Protein AF-A0A371FLD1-F1 (afdb_monomer)

Structure (mmCIF, N/CA/C/O backbone):
data_AF-A0A371FLD1-F1
#
_entry.id   AF-A0A371FLD1-F1
#
loop_
_atom_site.group_PDB
_atom_site.id
_atom_site.type_symbol
_atom_site.label_atom_id
_atom_site.label_alt_id
_atom_site.label_comp_id
_atom_site.label_asym_id
_atom_site.label_entity_id
_atom_site.label_seq_id
_atom_site.pdbx_PDB_ins_code
_atom_site.Cartn_x
_atom_site.Cartn_y
_atom_site.Cartn_z
_atom_site.occupancy
_atom_site.B_iso_or_equiv
_atom_site.auth_seq_id
_atom_site.auth_comp_id
_atom_site.auth_asym_id
_atom_site.auth_atom_id
_atom_site.pdbx_PDB_model_num
ATOM 1 N N . MET A 1 1 ? -33.346 -9.062 79.183 1.00 50.16 1 MET A N 1
ATOM 2 C CA . MET A 1 1 ? -32.508 -7.902 78.808 1.00 50.16 1 MET A CA 1
ATOM 3 C C . MET A 1 1 ? -31.041 -8.297 78.893 1.00 50.16 1 MET A C 1
ATOM 5 O O . MET A 1 1 ? -30.573 -8.568 79.988 1.00 50.16 1 MET A O 1
ATOM 9 N N . HIS A 1 2 ? -30.339 -8.362 77.761 1.00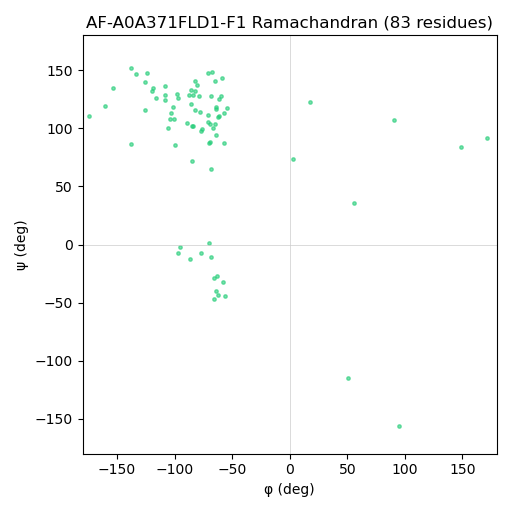 47.00 2 HIS A N 1
ATOM 10 C CA . HIS A 1 2 ? -28.883 -8.215 77.707 1.00 47.00 2 HIS A CA 1
ATOM 11 C C . HIS A 1 2 ? -28.485 -7.682 76.328 1.00 47.00 2 HIS A C 1
ATOM 13 O O . HIS A 1 2 ? -29.031 -8.060 75.295 1.00 47.00 2 HIS A O 1
ATOM 19 N N . LYS A 1 3 ? -27.600 -6.696 76.383 1.00 47.81 3 LYS A N 1
ATOM 20 C CA . LYS A 1 3 ? -27.340 -5.631 75.419 1.00 47.81 3 LYS A CA 1
ATOM 21 C C . LYS A 1 3 ? -26.092 -5.998 74.622 1.00 47.81 3 LYS A C 1
ATOM 23 O O . LYS A 1 3 ? -25.023 -6.093 75.214 1.00 47.81 3 LYS A O 1
ATOM 28 N N . ARG A 1 4 ? -26.191 -6.175 73.301 1.00 50.84 4 ARG A N 1
ATOM 29 C CA . ARG A 1 4 ? -25.007 -6.265 72.431 1.00 50.84 4 ARG A CA 1
ATOM 30 C C . ARG A 1 4 ? -24.806 -4.911 71.752 1.00 50.84 4 ARG A C 1
ATOM 32 O O . ARG A 1 4 ? -25.635 -4.467 70.964 1.00 50.84 4 ARG A O 1
ATOM 39 N N . GLY A 1 5 ? -23.764 -4.209 72.192 1.00 49.34 5 GLY A N 1
ATOM 40 C CA . GLY A 1 5 ? -23.461 -2.832 71.812 1.00 49.34 5 GLY A CA 1
ATOM 41 C C . GLY A 1 5 ? -22.986 -2.692 70.367 1.00 49.34 5 GLY A C 1
ATOM 42 O O . GLY A 1 5 ? -22.305 -3.562 69.832 1.00 49.34 5 GLY A O 1
ATOM 43 N N . LYS A 1 6 ? -23.328 -1.554 69.755 1.00 55.81 6 LYS A N 1
ATOM 44 C CA . LYS A 1 6 ? -22.736 -1.076 68.501 1.00 55.81 6 LYS A CA 1
ATOM 45 C C . LYS A 1 6 ? -21.250 -0.775 68.720 1.00 55.81 6 LYS A C 1
ATOM 47 O O . LYS A 1 6 ? -20.924 0.140 69.474 1.00 55.81 6 LYS A O 1
ATOM 52 N N . MET A 1 7 ? -20.364 -1.469 68.011 1.00 50.81 7 MET A N 1
ATOM 53 C CA . MET A 1 7 ? -18.985 -1.015 67.821 1.00 50.81 7 MET A CA 1
ATOM 54 C C . MET A 1 7 ? -18.971 0.090 66.758 1.00 50.81 7 MET A C 1
ATOM 56 O O . MET A 1 7 ? -19.294 -0.144 65.596 1.00 50.81 7 MET A O 1
ATOM 60 N N . LYS A 1 8 ? -18.625 1.315 67.171 1.00 52.84 8 LYS A N 1
ATOM 61 C CA . LYS A 1 8 ? -18.244 2.406 66.266 1.00 52.84 8 LYS A CA 1
ATOM 62 C C . LYS A 1 8 ? -16.812 2.148 65.794 1.00 52.84 8 LYS A C 1
ATOM 64 O O . LYS A 1 8 ? -15.869 2.493 66.497 1.00 52.84 8 LYS A O 1
ATOM 69 N N . GLY A 1 9 ? -16.654 1.560 64.614 1.00 43.75 9 GLY A N 1
ATOM 70 C CA . GLY A 1 9 ? -15.381 1.568 63.900 1.00 43.75 9 GLY A CA 1
ATOM 71 C C . GLY A 1 9 ? -15.249 2.865 63.106 1.00 43.75 9 GLY A C 1
ATOM 72 O O . GLY A 1 9 ? -15.880 3.011 62.065 1.00 43.75 9 GLY A O 1
ATOM 73 N N . LYS A 1 10 ? -14.462 3.821 63.610 1.00 49.84 10 LYS A N 1
ATOM 74 C CA . LYS A 1 10 ? -13.825 4.840 62.767 1.00 49.84 10 LYS A CA 1
ATOM 75 C C . LYS A 1 10 ? -12.518 4.234 62.266 1.00 49.84 10 LYS A C 1
ATOM 77 O O . LYS A 1 10 ? -11.672 3.884 63.080 1.00 49.84 10 LYS A O 1
ATOM 82 N N . GLY A 1 11 ? -12.367 4.132 60.955 1.00 38.91 11 GLY A N 1
ATOM 83 C CA . GLY A 1 11 ? -11.127 3.709 60.317 1.00 38.91 11 GLY A CA 1
ATOM 84 C C . GLY A 1 11 ? -11.377 3.503 58.836 1.00 38.91 11 GLY A C 1
ATOM 85 O O . GLY A 1 11 ? -11.824 2.435 58.433 1.00 38.91 11 GLY A O 1
ATOM 86 N N . GLY A 1 12 ? -11.158 4.550 58.041 1.00 45.53 12 GLY A N 1
ATOM 87 C CA . GLY A 1 12 ? -10.988 4.376 56.605 1.00 45.53 12 GLY A CA 1
ATOM 88 C C . GLY A 1 12 ? -9.767 3.490 56.391 1.00 45.53 12 GLY A C 1
ATOM 89 O O . GLY A 1 12 ? -8.704 3.772 56.936 1.00 45.53 12 GLY A O 1
ATOM 90 N N . VAL A 1 13 ? -9.939 2.394 55.663 1.00 53.28 13 VAL A N 1
ATOM 91 C CA . VAL A 1 13 ? -8.814 1.604 55.173 1.00 53.28 13 VAL A CA 1
ATOM 92 C C . VAL A 1 13 ? -8.449 2.197 53.818 1.00 53.28 13 VAL A C 1
ATOM 94 O O . VAL A 1 13 ? -9.170 2.004 52.841 1.00 53.28 13 VAL A O 1
ATOM 97 N N . GLU A 1 14 ? -7.356 2.956 53.765 1.00 54.94 14 GLU A N 1
ATOM 98 C CA . GLU A 1 14 ? -6.685 3.271 52.505 1.00 54.94 14 GLU A CA 1
ATOM 99 C C . GLU A 1 14 ? -6.035 1.989 51.981 1.00 54.94 14 GLU A C 1
ATOM 101 O O . GLU A 1 14 ? -4.999 1.548 52.474 1.00 54.94 14 GLU A O 1
ATOM 106 N N . LEU A 1 15 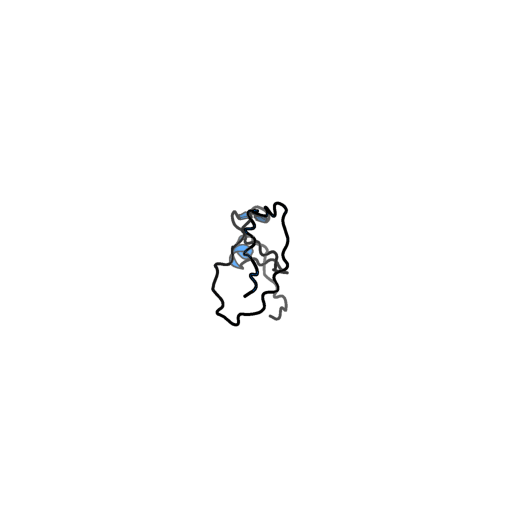? -6.643 1.376 50.968 1.00 49.09 15 LEU A N 1
ATOM 107 C CA . LEU A 1 15 ? -5.982 0.352 50.162 1.00 49.09 15 LEU A CA 1
ATOM 108 C C . LEU A 1 15 ? -5.184 1.055 49.061 1.00 49.09 15 LEU A C 1
ATOM 110 O O . LEU A 1 15 ? -5.567 1.062 47.893 1.00 49.09 15 LEU A O 1
ATOM 114 N N . ASN A 1 16 ? -4.090 1.702 49.463 1.00 50.88 16 ASN A N 1
ATOM 115 C CA . ASN A 1 16 ? -3.134 2.292 48.540 1.00 50.88 16 ASN A CA 1
ATOM 116 C C . ASN A 1 16 ? -2.136 1.206 48.116 1.00 50.88 16 ASN A C 1
ATOM 118 O O . ASN A 1 16 ? -1.255 0.816 48.879 1.00 50.88 16 ASN A O 1
ATOM 122 N N . GLY A 1 17 ? -2.324 0.673 46.912 1.00 44.19 17 GLY A N 1
ATOM 123 C CA . GLY A 1 17 ? -1.481 -0.380 46.354 1.00 44.19 17 GLY A CA 1
ATOM 124 C C . GLY A 1 17 ? -2.287 -1.269 45.429 1.00 44.19 17 GLY A C 1
ATOM 125 O O . GLY A 1 17 ? -2.810 -2.276 45.876 1.00 44.19 17 GLY A O 1
ATOM 126 N N . ILE A 1 18 ? -2.425 -0.831 44.173 1.00 57.84 18 ILE A N 1
ATOM 127 C CA . ILE A 1 18 ? -2.885 -1.550 42.970 1.00 57.84 18 ILE A CA 1
ATOM 128 C C . ILE A 1 18 ? -3.324 -3.002 43.252 1.00 57.84 18 ILE A C 1
ATOM 130 O O . ILE A 1 18 ? -2.640 -3.970 42.921 1.00 57.84 18 ILE A O 1
ATOM 134 N N . VAL A 1 19 ? -4.490 -3.154 43.882 1.00 41.84 19 VAL A N 1
ATOM 135 C CA . VAL A 1 19 ? -5.125 -4.452 44.082 1.00 41.84 19 VAL A CA 1
ATOM 136 C C . VAL A 1 19 ? -5.715 -4.822 42.729 1.00 41.84 19 VAL A C 1
ATOM 138 O O . VAL A 1 19 ? -6.778 -4.328 42.352 1.00 41.84 19 VAL A O 1
ATOM 141 N N . SER A 1 20 ? -5.018 -5.667 41.970 1.00 55.88 20 SER A N 1
ATOM 142 C CA . SER A 1 20 ? -5.602 -6.291 40.782 1.00 55.88 20 SER A CA 1
ATOM 143 C C . SER A 1 20 ? -6.650 -7.297 41.249 1.00 55.88 20 SER A C 1
ATOM 145 O O . SER A 1 20 ? -6.364 -8.467 41.488 1.00 55.88 20 SER A O 1
ATOM 147 N N . THR A 1 21 ? -7.873 -6.811 41.448 1.00 44.28 21 THR A N 1
ATOM 148 C CA . THR A 1 21 ? -9.038 -7.668 41.632 1.00 44.28 21 THR A CA 1
ATOM 149 C C . THR A 1 21 ? -9.358 -8.312 40.284 1.00 44.28 21 THR A C 1
ATOM 151 O O . THR A 1 21 ? -9.744 -7.647 39.324 1.00 44.28 21 THR A O 1
ATOM 154 N N . LEU A 1 22 ? -9.151 -9.627 40.188 1.00 55.62 22 LEU A N 1
ATOM 155 C CA . LEU A 1 22 ? -9.672 -10.435 39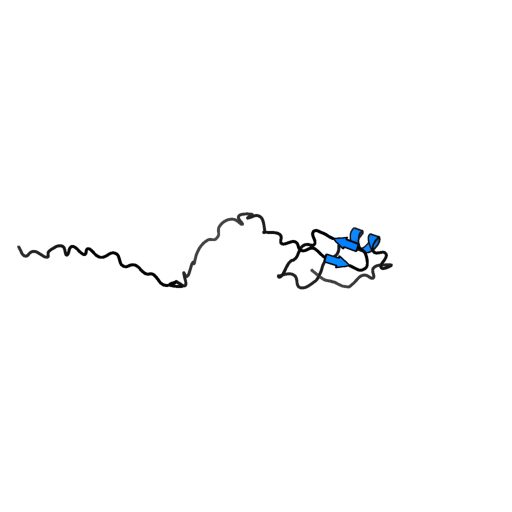.090 1.00 55.62 22 LEU A CA 1
ATOM 156 C C . LEU A 1 22 ? -11.194 -10.508 39.255 1.00 55.62 22 LEU A C 1
ATOM 158 O O . LEU A 1 22 ? -11.726 -11.403 39.913 1.00 55.62 22 LEU A O 1
ATOM 162 N N . THR A 1 23 ? -11.901 -9.536 38.691 1.00 51.88 23 THR A N 1
ATOM 163 C CA . THR A 1 23 ? -13.361 -9.568 38.621 1.00 51.88 23 THR A CA 1
ATOM 164 C C . THR A 1 23 ? -13.764 -10.637 37.611 1.00 51.88 23 THR A C 1
ATOM 166 O O . THR A 1 23 ? -13.637 -10.440 36.406 1.00 51.88 23 THR A O 1
ATOM 169 N N . LYS A 1 24 ? -14.260 -11.783 38.094 1.00 50.81 24 LYS A N 1
ATOM 170 C CA . LYS A 1 24 ? -15.097 -12.668 37.276 1.00 50.81 24 LYS A CA 1
ATOM 171 C C . LYS A 1 24 ? -16.382 -11.907 36.957 1.00 50.81 24 LYS A C 1
ATOM 173 O O . LYS A 1 24 ? -17.239 -11.777 37.825 1.00 50.81 24 LYS A O 1
ATOM 178 N N . ASN A 1 25 ? -16.507 -11.393 35.739 1.00 57.09 25 ASN A N 1
ATOM 179 C CA . ASN A 1 25 ? -17.774 -10.903 35.215 1.00 57.09 25 ASN A CA 1
ATOM 180 C C . ASN A 1 25 ? -18.385 -11.970 34.301 1.00 57.09 25 ASN A C 1
ATOM 182 O O . ASN A 1 25 ? -18.229 -11.956 33.085 1.00 57.09 25 ASN A O 1
ATOM 186 N N . GLU A 1 26 ? -19.115 -12.908 34.898 1.00 59.81 26 GLU A N 1
ATOM 187 C CA . GLU A 1 26 ? -20.201 -13.512 34.134 1.00 59.81 26 GLU A CA 1
ATOM 188 C C . GLU A 1 26 ? -21.293 -12.463 33.884 1.00 59.81 26 GLU A C 1
ATOM 190 O O . GLU A 1 26 ? -21.550 -11.606 34.729 1.00 59.81 26 GLU A O 1
ATOM 195 N N . VAL A 1 27 ? -21.964 -12.626 32.738 1.00 46.72 27 VAL A N 1
ATOM 196 C CA . VAL A 1 27 ? -23.186 -11.949 32.268 1.00 46.72 27 VAL A CA 1
ATOM 197 C C . VAL A 1 27 ? -22.977 -10.668 31.449 1.00 46.72 27 VAL A C 1
ATOM 199 O O . VAL A 1 27 ? -22.715 -9.593 31.973 1.00 46.72 27 VAL A O 1
ATOM 202 N N . ALA A 1 28 ? -23.233 -10.774 30.140 1.00 41.97 28 ALA A N 1
ATOM 203 C CA . ALA A 1 28 ? -24.444 -10.207 29.533 1.00 41.97 28 ALA A CA 1
ATOM 204 C C . ALA A 1 28 ? -24.531 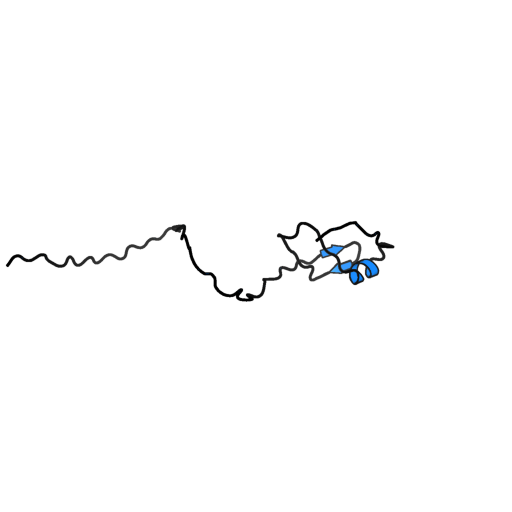-10.605 28.049 1.00 41.97 28 ALA A C 1
ATOM 206 O O . ALA A 1 28 ? -23.782 -10.112 27.209 1.00 41.97 28 ALA A O 1
ATOM 207 N N . ALA A 1 29 ? -25.498 -11.462 27.714 1.00 52.28 29 ALA A N 1
ATOM 208 C CA . ALA A 1 29 ? -26.076 -11.473 26.378 1.00 52.28 29 ALA A CA 1
ATOM 209 C C . ALA A 1 29 ? -26.783 -10.121 26.184 1.00 52.28 29 ALA A C 1
ATOM 211 O O . ALA A 1 29 ? -27.900 -9.919 26.651 1.00 52.28 29 ALA A O 1
ATOM 212 N N . GLY A 1 30 ? -26.090 -9.154 25.590 1.00 40.31 30 GLY A N 1
ATOM 213 C CA . GLY A 1 30 ? -26.597 -7.798 25.430 1.00 40.31 30 GLY A CA 1
ATOM 214 C C . GLY A 1 30 ? -25.837 -7.076 24.333 1.00 40.31 30 GLY A C 1
ATOM 215 O O . GLY A 1 30 ? -24.623 -6.963 24.423 1.00 40.31 30 GLY A O 1
ATOM 216 N N . SER A 1 31 ? -26.584 -6.665 23.301 1.00 51.16 31 SER A N 1
ATOM 217 C CA . SER A 1 31 ? -26.253 -5.780 22.173 1.00 51.16 31 SER A CA 1
ATOM 218 C C . SER A 1 31 ? -24.766 -5.552 21.897 1.00 51.16 31 SER A C 1
ATOM 220 O O . SER A 1 31 ? -24.065 -4.959 22.715 1.00 51.16 31 SER A O 1
ATOM 222 N N . HIS A 1 32 ? -24.325 -5.877 20.679 1.00 58.25 32 HIS A N 1
ATOM 223 C CA . HIS A 1 32 ? -23.101 -5.323 20.105 1.00 58.25 32 HIS A CA 1
ATOM 224 C C . HIS A 1 32 ? -23.231 -3.794 20.106 1.00 58.25 32 HIS A C 1
ATOM 226 O O . HIS A 1 32 ? -23.723 -3.197 19.151 1.00 58.25 32 HIS A O 1
ATOM 232 N N . GLN A 1 33 ? -22.848 -3.156 21.209 1.00 54.44 33 GLN A N 1
ATOM 233 C CA . GLN A 1 33 ? -22.675 -1.722 21.264 1.00 54.44 33 GLN A CA 1
ATOM 234 C C . GLN A 1 33 ? -21.572 -1.452 20.250 1.00 54.44 33 GLN A C 1
ATOM 236 O O . GLN A 1 33 ? -20.436 -1.902 20.425 1.00 54.44 33 GLN A O 1
ATOM 241 N N . ASN A 1 34 ? -21.945 -0.806 19.147 1.00 59.50 34 ASN A N 1
ATOM 242 C CA . ASN A 1 34 ? -21.060 -0.375 18.077 1.00 59.50 34 ASN A CA 1
ATOM 243 C C . ASN A 1 34 ? -20.161 0.749 18.614 1.00 59.50 34 ASN A C 1
ATOM 245 O O . ASN A 1 34 ? -20.284 1.912 18.239 1.00 59.50 34 ASN A O 1
ATOM 249 N N . LEU A 1 35 ? -19.307 0.411 19.580 1.00 56.94 35 LEU A N 1
ATOM 250 C CA . LEU A 1 35 ? -18.231 1.263 20.042 1.00 56.94 35 LEU A CA 1
ATOM 251 C C . LEU A 1 35 ? -17.347 1.524 18.821 1.00 56.94 35 LEU A C 1
ATOM 253 O O . LEU A 1 35 ? -16.949 0.556 18.162 1.00 56.94 35 LEU A O 1
ATOM 257 N N . PRO A 1 36 ? -17.042 2.791 18.491 1.00 61.62 36 PRO A N 1
ATOM 258 C CA . PRO A 1 36 ? -16.162 3.087 17.377 1.00 61.62 36 PRO A CA 1
ATOM 259 C C . PRO A 1 36 ? -14.841 2.368 17.635 1.00 61.62 36 PRO A C 1
ATOM 261 O O . PRO A 1 36 ? -14.136 2.656 18.607 1.00 61.62 36 PRO A O 1
ATOM 264 N N . LYS A 1 37 ? -14.538 1.372 16.795 1.00 69.44 37 LYS A N 1
ATOM 265 C CA . LYS A 1 37 ? -13.246 0.692 16.815 1.00 69.44 37 LYS A CA 1
ATOM 266 C C . LYS A 1 37 ? -12.199 1.792 16.680 1.00 69.44 37 LYS A C 1
ATOM 268 O O . LYS A 1 37 ? -12.211 2.527 15.697 1.00 69.44 37 LYS A O 1
ATOM 273 N N . LYS A 1 38 ? -11.343 1.957 17.690 1.00 76.44 38 LYS A N 1
ATOM 274 C CA . LYS A 1 38 ? -10.236 2.914 17.616 1.00 76.44 38 LYS A CA 1
ATOM 275 C C . LYS A 1 38 ? -9.325 2.462 16.478 1.00 76.44 38 LYS A C 1
ATOM 277 O O . LYS A 1 38 ? -8.702 1.410 16.576 1.00 76.44 38 LYS A O 1
ATOM 282 N N . ILE A 1 39 ? -9.317 3.227 15.390 1.00 86.38 39 ILE A N 1
ATOM 283 C CA . ILE A 1 39 ? -8.446 2.994 14.241 1.00 86.38 39 ILE A CA 1
ATOM 284 C C . ILE A 1 39 ? -7.095 3.614 14.577 1.00 86.38 39 ILE A C 1
ATOM 286 O O . ILE A 1 39 ? -6.993 4.827 14.758 1.00 86.38 39 ILE A O 1
ATOM 290 N N . PHE A 1 40 ? -6.064 2.782 14.674 1.00 92.12 40 PHE A N 1
ATOM 291 C CA . PHE A 1 40 ? -4.690 3.257 14.761 1.00 92.12 40 PHE A CA 1
ATOM 292 C C . PHE A 1 40 ? -4.166 3.475 13.348 1.00 92.12 40 PHE A C 1
ATOM 2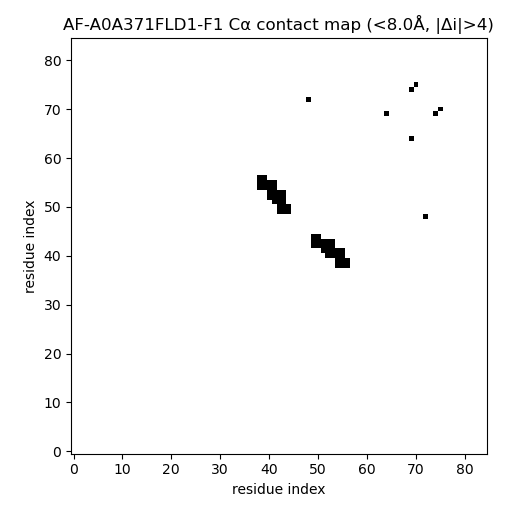94 O O . PHE A 1 40 ? -4.354 2.631 12.475 1.00 92.12 40 PHE A O 1
ATOM 301 N N . SER A 1 41 ? -3.541 4.625 13.115 1.00 95.25 41 SER A N 1
ATOM 302 C CA . SER A 1 41 ? -2.866 4.920 11.855 1.00 95.25 41 SER A CA 1
ATOM 303 C C . SER A 1 41 ? -1.428 5.318 12.129 1.00 95.25 41 SER A C 1
ATOM 305 O O . SER A 1 41 ? -1.163 6.052 13.082 1.00 95.25 41 SER A O 1
ATOM 307 N N . ILE A 1 42 ? -0.519 4.840 11.290 1.00 95.25 42 ILE A N 1
ATOM 308 C CA . ILE A 1 42 ? 0.895 5.205 11.307 1.00 95.25 42 ILE A CA 1
ATOM 309 C C . ILE A 1 42 ? 1.287 5.734 9.926 1.00 95.25 42 ILE A C 1
ATOM 311 O O . ILE A 1 42 ? 0.715 5.288 8.928 1.00 95.25 42 ILE A O 1
ATOM 315 N N . PRO A 1 43 ? 2.230 6.682 9.831 1.00 96.81 43 PRO A N 1
ATOM 316 C CA . PRO A 1 43 ? 2.812 7.012 8.544 1.00 96.81 43 PRO A CA 1
ATOM 317 C C . PRO A 1 43 ? 3.588 5.801 8.016 1.00 96.81 43 PRO A C 1
ATOM 319 O O . PRO A 1 43 ? 4.267 5.112 8.782 1.00 96.81 43 PRO A O 1
ATOM 322 N N . CYS A 1 44 ? 3.503 5.537 6.718 1.00 95.25 44 CYS A N 1
ATOM 323 C CA . CYS A 1 44 ? 4.341 4.539 6.064 1.00 95.25 44 CYS A CA 1
ATOM 324 C C . CYS A 1 44 ? 4.848 5.055 4.720 1.00 95.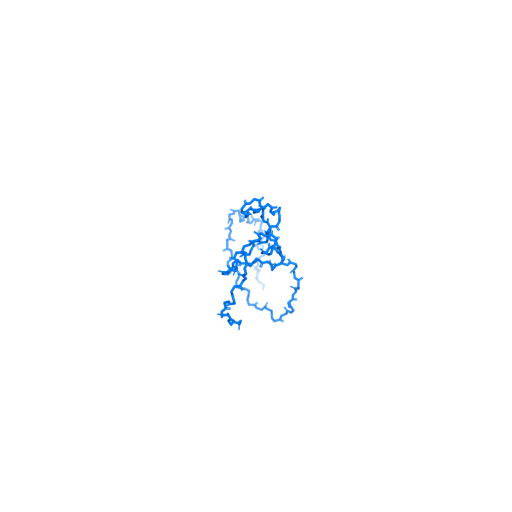25 44 CYS A C 1
ATOM 326 O O . CYS A 1 44 ? 4.200 5.871 4.067 1.00 95.25 44 CYS A O 1
ATOM 328 N N . THR A 1 45 ? 6.008 4.564 4.308 1.00 95.50 45 THR A N 1
ATOM 329 C CA . THR A 1 45 ? 6.582 4.841 2.994 1.00 95.50 45 THR A CA 1
ATOM 330 C C . THR A 1 45 ? 6.746 3.515 2.270 1.00 95.50 45 THR A C 1
ATOM 332 O O . THR A 1 45 ? 7.230 2.547 2.860 1.00 95.50 45 THR A O 1
ATOM 335 N N . ILE A 1 46 ? 6.294 3.463 1.021 1.00 94.38 46 ILE A N 1
ATOM 336 C CA . ILE A 1 46 ? 6.446 2.320 0.123 1.00 94.38 46 ILE A CA 1
ATOM 337 C C . ILE A 1 46 ? 7.113 2.865 -1.134 1.00 94.38 46 ILE A C 1
ATOM 339 O O . ILE A 1 46 ? 6.542 3.723 -1.803 1.00 94.38 46 ILE A O 1
ATOM 343 N N . ASP A 1 47 ? 8.331 2.402 -1.401 1.00 90.62 47 ASP A N 1
ATOM 344 C CA . ASP A 1 47 ? 9.247 2.989 -2.381 1.00 90.62 47 ASP A CA 1
ATOM 345 C C . ASP A 1 47 ? 9.404 4.507 -2.185 1.00 90.62 47 ASP A C 1
ATOM 347 O O . ASP A 1 47 ? 9.912 4.948 -1.151 1.00 90.62 47 ASP A O 1
ATOM 351 N N . ASP A 1 48 ? 8.966 5.310 -3.150 1.00 91.38 48 ASP A N 1
ATOM 352 C CA . ASP A 1 48 ? 8.989 6.774 -3.143 1.00 91.38 48 ASP A CA 1
ATOM 353 C C . ASP A 1 48 ? 7.664 7.411 -2.676 1.00 91.38 48 ASP A C 1
ATOM 355 O O . ASP A 1 48 ? 7.575 8.631 -2.514 1.00 91.38 48 ASP A O 1
ATOM 359 N N . TYR A 1 49 ? 6.640 6.605 -2.382 1.00 91.81 49 TYR A N 1
ATOM 360 C CA . TYR A 1 49 ? 5.321 7.079 -1.965 1.00 91.81 49 TYR A CA 1
ATOM 361 C C . TYR A 1 49 ? 5.179 7.058 -0.447 1.00 91.81 49 TYR A C 1
ATOM 363 O O . TYR A 1 49 ? 5.335 6.024 0.200 1.00 91.81 49 TYR A O 1
ATOM 371 N N . THR A 1 50 ? 4.814 8.200 0.136 1.00 95.56 50 THR A N 1
ATOM 372 C CA . THR A 1 50 ? 4.570 8.326 1.579 1.00 95.56 50 THR A CA 1
ATOM 373 C C . THR A 1 50 ? 3.081 8.495 1.867 1.00 95.56 50 THR A C 1
ATOM 375 O O . THR A 1 50 ? 2.437 9.425 1.385 1.00 95.56 50 THR A O 1
ATOM 378 N N . PHE A 1 51 ? 2.541 7.616 2.707 1.00 94.62 51 PHE A N 1
ATOM 379 C CA . PHE A 1 51 ? 1.173 7.645 3.206 1.00 94.62 51 PHE A CA 1
ATOM 380 C C . PHE A 1 51 ? 1.187 8.162 4.642 1.00 94.62 51 PHE A C 1
ATOM 382 O O . PHE A 1 51 ? 1.675 7.489 5.544 1.00 94.62 51 PHE A O 1
ATOM 389 N N . ALA A 1 52 ? 0.621 9.347 4.880 1.00 96.06 52 ALA A N 1
ATOM 390 C CA . ALA A 1 52 ? 0.554 9.926 6.226 1.00 96.06 52 ALA A CA 1
ATOM 391 C C . ALA A 1 52 ? -0.286 9.079 7.205 1.00 96.06 52 ALA A C 1
ATOM 393 O O . ALA A 1 52 ? -0.066 9.117 8.416 1.00 96.06 52 ALA A O 1
ATOM 394 N N .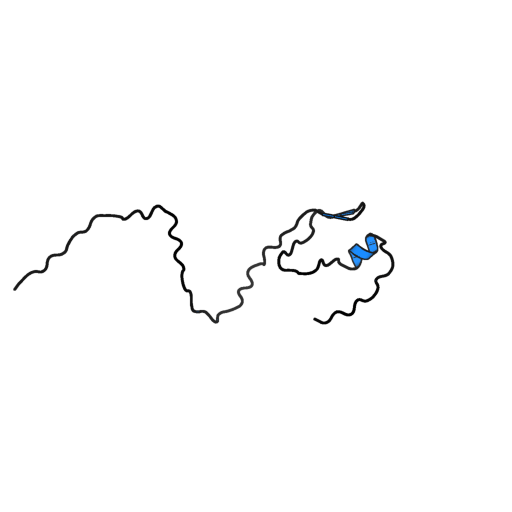 HIS A 1 53 ? -1.250 8.317 6.677 1.00 94.12 53 HIS A N 1
ATOM 395 C CA . HIS A 1 53 ? -2.218 7.548 7.453 1.00 94.12 53 HIS A CA 1
ATOM 396 C C . HIS A 1 53 ? -2.430 6.155 6.850 1.00 94.12 53 HIS A C 1
ATOM 398 O O . HIS A 1 53 ? -3.356 5.940 6.069 1.00 94.12 53 HIS A O 1
ATOM 404 N N . ALA A 1 54 ? -1.587 5.198 7.226 1.00 94.75 54 ALA A N 1
ATOM 405 C CA . ALA A 1 54 ? -1.819 3.783 6.964 1.00 94.75 54 ALA A CA 1
ATOM 406 C C . ALA A 1 54 ? -2.424 3.115 8.200 1.00 94.75 54 ALA A C 1
ATOM 408 O O . ALA A 1 54 ? -1.910 3.268 9.308 1.00 94.75 54 ALA A O 1
ATOM 409 N N . MET A 1 55 ? -3.523 2.380 8.018 1.00 95.50 55 MET A N 1
ATOM 410 C CA . MET A 1 55 ? -4.193 1.686 9.117 1.00 95.50 55 MET A CA 1
ATOM 411 C C . MET A 1 55 ? -3.323 0.544 9.647 1.00 95.50 55 MET A C 1
ATOM 413 O O . MET A 1 55 ? -2.905 -0.326 8.886 1.00 95.50 55 MET A O 1
ATOM 417 N N . LEU A 1 56 ? -3.099 0.530 10.960 1.00 92.88 56 LEU A N 1
ATOM 418 C CA . LEU A 1 56 ? -2.389 -0.535 11.659 1.00 92.88 56 LEU A CA 1
ATOM 419 C C . LEU A 1 56 ? -3.395 -1.406 12.413 1.00 92.88 56 LEU A C 1
ATOM 421 O O . LEU A 1 56 ? -3.937 -0.995 13.442 1.00 92.88 56 LEU A O 1
ATOM 425 N N . ASP A 1 57 ? -3.619 -2.620 11.917 1.00 92.00 57 ASP A N 1
ATOM 426 C CA . ASP A 1 57 ? -4.383 -3.647 12.623 1.00 92.00 57 ASP A CA 1
ATOM 427 C C . ASP A 1 57 ? -3.440 -4.726 13.166 1.00 92.00 57 ASP A C 1
ATOM 429 O O . ASP A 1 57 ? -3.020 -5.629 12.450 1.00 92.00 57 ASP A O 1
ATOM 433 N N . LEU A 1 58 ? -3.128 -4.649 14.463 1.00 90.50 58 LEU A N 1
ATOM 434 C CA . LEU A 1 58 ? -2.273 -5.629 15.145 1.00 90.50 58 LEU A CA 1
ATOM 435 C C . LEU A 1 58 ? -2.920 -7.017 15.280 1.00 90.50 58 LEU A C 1
ATOM 437 O O . LEU A 1 58 ? -2.252 -7.959 15.702 1.00 90.50 58 LEU A O 1
ATOM 441 N N . ARG A 1 59 ? -4.218 -7.149 14.984 1.00 90.88 59 ARG A N 1
ATOM 442 C CA . ARG A 1 59 ? -4.930 -8.433 14.983 1.00 90.88 59 ARG A CA 1
ATOM 443 C C . ARG A 1 59 ? -5.040 -9.040 13.584 1.00 90.88 59 ARG A C 1
ATOM 445 O O . ARG A 1 59 ? -5.492 -10.179 13.477 1.00 90.88 59 ARG A O 1
ATOM 452 N N . ALA A 1 60 ? -4.638 -8.322 12.534 1.00 90.12 60 ALA A N 1
ATOM 453 C CA . ALA A 1 60 ? -4.595 -8.857 11.182 1.00 90.12 60 ALA A CA 1
ATOM 454 C C . ALA A 1 60 ? -3.329 -9.699 10.978 1.00 90.12 60 ALA A C 1
ATOM 456 O O . ALA A 1 60 ? -2.232 -9.319 11.377 1.00 90.12 60 ALA A O 1
ATOM 457 N N . LEU A 1 61 ? -3.485 -10.850 10.326 1.00 89.94 61 LEU A N 1
ATOM 458 C CA . LEU A 1 61 ? -2.362 -11.725 9.968 1.00 89.94 61 LEU A CA 1
ATOM 459 C C . LEU A 1 61 ? -1.721 -11.352 8.624 1.00 89.94 61 LEU A C 1
ATOM 461 O O . LEU A 1 61 ? -0.654 -11.861 8.294 1.00 89.94 61 LEU A O 1
ATOM 465 N N . ILE A 1 62 ? -2.377 -10.493 7.840 1.00 90.69 62 ILE A N 1
ATOM 466 C CA . ILE A 1 62 ? -1.928 -10.068 6.513 1.00 90.69 62 ILE A CA 1
ATOM 467 C C . ILE A 1 62 ? -2.035 -8.552 6.378 1.00 90.69 62 ILE A C 1
ATOM 469 O O . ILE A 1 62 ? -2.965 -7.934 6.896 1.00 90.69 62 ILE A O 1
ATOM 473 N N . ASN A 1 63 ? -1.110 -7.968 5.622 1.00 90.56 63 ASN A N 1
ATOM 474 C CA . ASN A 1 63 ? -1.196 -6.572 5.218 1.00 90.56 63 ASN A CA 1
ATOM 475 C C . ASN A 1 63 ? -2.117 -6.460 4.001 1.00 90.56 63 ASN A C 1
ATOM 477 O O . ASN A 1 63 ? -1.965 -7.203 3.031 1.00 90.56 63 ASN A O 1
ATOM 481 N N . VAL A 1 64 ? -3.061 -5.521 4.041 1.00 92.00 64 VAL A N 1
ATOM 482 C CA . VAL A 1 64 ? -3.978 -5.253 2.929 1.00 92.00 64 VAL A CA 1
ATOM 483 C C . VAL A 1 64 ? -3.598 -3.931 2.281 1.00 92.00 64 VAL A C 1
ATOM 485 O O . VAL A 1 64 ? -3.503 -2.905 2.951 1.00 92.00 64 VAL A O 1
ATOM 488 N N . MET A 1 65 ? -3.431 -3.951 0.962 1.00 94.44 65 MET A N 1
ATOM 489 C CA . MET A 1 65 ? -3.253 -2.758 0.144 1.00 94.44 65 MET A CA 1
ATOM 490 C C . MET A 1 65 ? -4.440 -2.633 -0.819 1.00 94.44 65 MET A C 1
ATOM 492 O O . MET A 1 65 ? -4.715 -3.577 -1.562 1.00 94.44 65 MET A O 1
ATOM 496 N N . PRO A 1 66 ? -5.151 -1.493 -0.849 1.00 93.31 66 PRO A N 1
ATOM 497 C CA . PRO A 1 66 ? -6.196 -1.265 -1.838 1.00 93.31 66 PRO A CA 1
ATOM 498 C C . PRO A 1 66 ? -5.647 -1.339 -3.266 1.00 93.31 66 PRO A C 1
ATOM 500 O O . PRO A 1 66 ? -4.558 -0.842 -3.554 1.00 93.31 66 PRO A O 1
ATOM 503 N N . THR A 1 67 ? -6.435 -1.879 -4.195 1.00 91.75 67 THR A N 1
ATOM 504 C CA . THR A 1 67 ? -6.031 -2.019 -5.604 1.00 91.75 67 THR A CA 1
ATOM 505 C C . THR A 1 67 ? -5.669 -0.681 -6.256 1.00 91.75 67 THR A C 1
ATOM 507 O O . THR A 1 67 ? -4.803 -0.640 -7.124 1.00 91.75 67 THR A O 1
ATOM 510 N N . SER A 1 68 ? -6.306 0.421 -5.850 1.00 91.75 68 SER A N 1
ATOM 511 C CA . SER A 1 68 ? -5.969 1.767 -6.329 1.00 91.75 68 SER A CA 1
ATOM 512 C C . SER A 1 68 ? -4.544 2.176 -5.950 1.00 91.75 68 SER A C 1
ATOM 514 O O . SER A 1 68 ? -3.820 2.674 -6.805 1.00 91.75 68 SER A O 1
ATOM 516 N N . VAL A 1 69 ? -4.136 1.905 -4.706 1.00 92.38 69 VAL A N 1
ATOM 517 C CA . VAL A 1 69 ? -2.781 2.175 -4.206 1.00 92.38 69 VAL A CA 1
ATOM 518 C C . VAL A 1 69 ? -1.769 1.292 -4.927 1.00 92.38 69 VAL A C 1
ATOM 520 O O . VAL A 1 69 ? -0.778 1.789 -5.447 1.00 92.38 69 VAL A O 1
ATOM 523 N N . TYR A 1 70 ? -2.053 -0.005 -5.049 1.00 93.62 70 TYR A N 1
ATOM 524 C CA . TYR A 1 70 ? -1.179 -0.923 -5.782 1.00 93.62 70 TYR A CA 1
ATOM 525 C C . TYR A 1 70 ? -0.939 -0.459 -7.231 1.00 93.62 70 TYR A C 1
ATOM 527 O O . TYR A 1 70 ? 0.196 -0.440 -7.703 1.00 93.62 70 TYR A O 1
ATOM 535 N N . LYS A 1 71 ? -1.999 -0.019 -7.926 1.00 91.06 71 LYS A N 1
ATOM 536 C CA . LYS A 1 71 ? -1.895 0.522 -9.290 1.00 91.06 71 LYS A CA 1
ATOM 537 C C . LYS A 1 71 ? -1.075 1.810 -9.349 1.00 91.06 71 LYS A C 1
ATOM 539 O O . LYS A 1 71 ? -0.294 1.953 -10.281 1.00 91.06 71 LYS A O 1
ATOM 544 N N . SER A 1 72 ? -1.219 2.723 -8.384 1.00 90.69 72 SER A N 1
ATOM 545 C CA . SER A 1 72 ? -0.422 3.961 -8.370 1.00 90.69 72 SER A CA 1
ATOM 546 C C . SER A 1 72 ? 1.070 3.710 -8.163 1.00 90.69 72 SER A C 1
ATOM 548 O O . SER A 1 72 ? 1.879 4.470 -8.680 1.00 90.69 72 SER A O 1
ATOM 550 N N . LEU A 1 73 ? 1.429 2.630 -7.464 1.00 93.00 73 LEU A N 1
ATOM 551 C CA . LEU A 1 73 ? 2.821 2.226 -7.252 1.00 93.00 73 LEU A CA 1
ATOM 552 C C . LEU A 1 73 ? 3.445 1.540 -8.482 1.00 93.00 73 LEU A C 1
ATOM 554 O O . LEU A 1 73 ? 4.641 1.284 -8.501 1.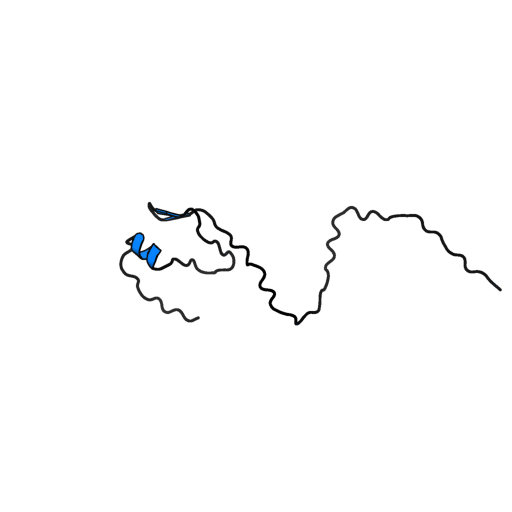00 93.00 73 LEU A O 1
ATOM 558 N N . ASN A 1 74 ? 2.658 1.254 -9.527 1.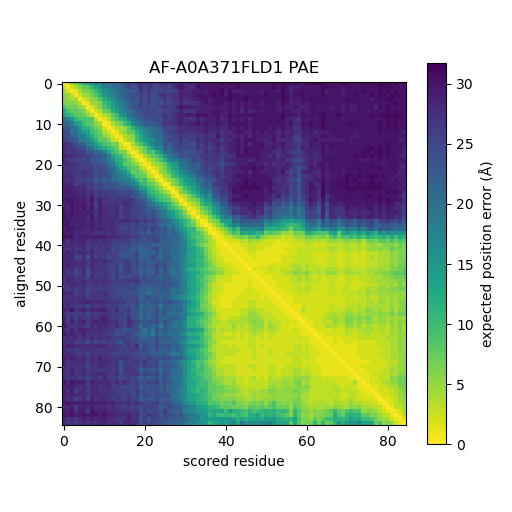00 92.44 74 ASN A N 1
ATOM 559 C CA . ASN A 1 74 ? 3.118 0.635 -10.776 1.00 92.44 74 ASN A CA 1
ATOM 560 C C . ASN A 1 74 ? 3.856 -0.709 -10.592 1.00 92.44 74 ASN A C 1
ATOM 562 O O . ASN A 1 74 ? 4.755 -1.041 -11.361 1.00 92.44 74 ASN A O 1
ATOM 566 N N . PHE A 1 75 ? 3.428 -1.529 -9.627 1.00 90.56 75 PHE A N 1
ATOM 567 C CA . PHE A 1 75 ? 4.009 -2.854 -9.339 1.00 90.56 75 PHE A CA 1
ATOM 568 C C . PHE A 1 75 ? 3.751 -3.934 -10.403 1.00 90.56 75 PHE A C 1
ATOM 570 O O . PHE A 1 75 ? 4.199 -5.069 -10.254 1.00 90.56 75 PHE A O 1
ATOM 577 N N . GLY A 1 76 ? 3.056 -3.592 -11.488 1.00 92.69 76 GLY A N 1
ATOM 578 C CA . GLY A 1 76 ? 2.701 -4.515 -12.561 1.00 92.69 76 GLY A CA 1
ATOM 579 C C . GLY A 1 76 ? 1.308 -5.118 -12.389 1.00 92.69 76 GLY A C 1
ATOM 580 O O . GLY A 1 76 ? 0.416 -4.510 -11.796 1.00 92.69 76 GLY A O 1
ATOM 581 N N . ALA A 1 77 ? 1.088 -6.289 -12.986 1.00 93.19 77 ALA A N 1
ATOM 582 C CA . ALA A 1 77 ? -0.182 -7.000 -12.893 1.00 93.19 77 ALA A CA 1
ATOM 583 C C . ALA A 1 77 ? -0.264 -7.810 -11.589 1.00 93.19 77 ALA A C 1
ATOM 585 O O . ALA A 1 77 ? 0.711 -8.426 -11.165 1.00 93.19 77 ALA A O 1
ATOM 586 N N . LEU A 1 78 ? -1.448 -7.824 -10.970 1.00 91.12 78 LEU A N 1
ATOM 587 C CA . LEU A 1 78 ? -1.730 -8.686 -9.825 1.00 91.12 78 LEU A CA 1
ATOM 588 C C . LEU A 1 78 ? -2.010 -10.107 -10.301 1.00 91.12 78 LEU A C 1
ATOM 590 O O . LEU A 1 78 ? -2.923 -10.320 -11.098 1.00 91.12 78 LEU A O 1
ATOM 594 N N . GLU A 1 79 ? -1.301 -11.070 -9.724 1.00 91.56 79 GLU A N 1
ATOM 595 C CA . GLU A 1 79 ? -1.622 -12.484 -9.876 1.00 91.56 79 GLU A CA 1
ATOM 596 C C . GLU A 1 79 ? -2.638 -12.910 -8.802 1.00 91.56 79 GLU A C 1
ATOM 598 O O . GLU A 1 79 ? -2.429 -12.640 -7.613 1.00 91.56 79 GLU A O 1
ATOM 603 N N . PRO A 1 80 ? -3.757 -13.561 -9.173 1.00 89.75 80 PRO A N 1
ATOM 604 C CA . PRO A 1 80 ? -4.741 -14.024 -8.205 1.00 89.75 80 PRO A CA 1
ATOM 605 C C . PRO A 1 80 ? -4.166 -15.088 -7.265 1.00 89.75 80 PRO A C 1
ATOM 607 O O . PRO A 1 80 ? -3.867 -16.213 -7.668 1.00 89.75 80 PRO A O 1
ATOM 610 N N . THR A 1 81 ? -4.101 -14.773 -5.975 1.00 89.31 81 THR A N 1
ATOM 611 C CA . THR A 1 81 ? -3.810 -15.770 -4.942 1.00 89.31 81 THR A CA 1
ATOM 612 C C . THR A 1 81 ? -5.096 -16.494 -4.558 1.00 89.31 81 THR A C 1
ATOM 614 O O . THR A 1 81 ? -6.101 -15.862 -4.229 1.00 89.31 81 THR A O 1
ATOM 617 N N . ARG A 1 82 ? -5.076 -17.834 -4.567 1.00 88.62 82 ARG A N 1
ATOM 618 C CA . ARG A 1 82 ? -6.192 -18.644 -4.057 1.00 88.62 82 ARG A CA 1
ATOM 619 C C . ARG A 1 82 ? -6.313 -18.439 -2.548 1.00 88.62 82 ARG A C 1
ATOM 621 O O . ARG A 1 82 ? -5.567 -19.036 -1.780 1.00 88.62 82 ARG A O 1
ATOM 628 N N . MET A 1 83 ? -7.253 -17.593 -2.145 1.00 83.31 83 MET A N 1
ATOM 629 C CA . MET A 1 83 ? -7.626 -17.369 -0.753 1.00 83.31 83 MET A CA 1
ATOM 630 C C . MET A 1 83 ? -9.094 -17.740 -0.559 1.00 83.31 83 MET A C 1
ATOM 632 O O . MET A 1 83 ? -9.948 -17.362 -1.358 1.00 83.31 83 MET A O 1
ATOM 636 N N . THR A 1 84 ? -9.381 -18.473 0.508 1.00 78.75 84 THR A N 1
ATOM 637 C CA . THR A 1 84 ? -10.737 -18.743 1.000 1.00 78.75 84 THR A CA 1
ATOM 638 C C . THR A 1 84 ? -10.950 -17.956 2.285 1.00 78.75 84 THR A C 1
ATOM 640 O O . THR A 1 84 ? -10.044 -17.904 3.116 1.00 78.75 84 THR A O 1
ATOM 643 N N . ILE A 1 85 ? -12.119 -17.323 2.407 1.00 76.62 85 ILE A N 1
ATOM 644 C CA . ILE A 1 85 ? -12.548 -16.555 3.587 1.00 76.62 85 ILE A CA 1
ATOM 645 C C . ILE A 1 85 ? -13.221 -17.498 4.580 1.00 76.62 85 ILE A C 1
ATOM 647 O O . ILE A 1 85 ? -13.996 -18.362 4.107 1.00 76.62 85 ILE A O 1
#

Organism: Mucuna pruriens (NCBI:txid157652)

Secondary structure (DSSP, 8-state):
----------------S----------------------EEEEEEETTEEEEEEEE-TT-SS----HHHHHHTT--PPPPP----

Foldseek 3Di:
DDDDDDDDDDDDDPPPDPPPPPDPDDDDPDDPPPDPDPWDFPWDDDPNDIDRGDTDDPPDPDDDDDPVRVVVVVPDDDDDDDDDD

Mean predicted aligned error: 17.2 Å

Radius of gyration: 28.58 Å; Cα contacts (8 Å, |Δi|>4): 31; chains: 1; bounding box: 42×29×92 Å

Solvent-accessible surface area (backbone atoms only — not comparable to full-atom values): 6475 Å² total; per-residue (Å²): 143,85,87,84,77,85,82,84,81,84,74,86,80,82,83,83,65,91,76,82,73,85,74,84,76,82,88,73,100,66,76,88,72,83,65,81,75,85,80,47,61,43,65,47,70,59,92,92,47,73,40,77,69,39,78,58,61,92,84,54,94,68,91,84,75,58,68,70,59,51,57,74,68,63,79,70,82,86,78,89,72,95,76,86,135

Sequence (85 aa):
MHKRGKMKGKGGVELNGIVSTLTKNEVAAGSHQNLPKKIFSIPCTIDDYTFAHAMLDLRALINVMPTSVYKSLNFGALEPTRMTI

pLDDT: mean 73.93, std 20.48, range [38.91, 96.81]